Protein AF-A0A9P6NAD2-F1 (afdb_monomer_lite)

Structure (mmCIF, N/CA/C/O backbone):
data_AF-A0A9P6NAD2-F1
#
_entry.id   AF-A0A9P6NAD2-F1
#
loop_
_atom_site.group_PDB
_atom_site.id
_atom_site.type_symbol
_atom_site.label_atom_id
_atom_site.label_alt_id
_atom_site.label_comp_id
_atom_site.label_asym_id
_atom_site.label_entity_id
_atom_site.label_seq_id
_atom_site.pdbx_PDB_ins_code
_atom_site.Cartn_x
_atom_site.Cartn_y
_atom_site.Cartn_z
_atom_site.occupancy
_atom_site.B_iso_or_equiv
_atom_site.auth_seq_id
_atom_site.auth_comp_id
_atom_site.auth_asym_id
_atom_site.auth_atom_id
_atom_site.pdbx_PDB_model_num
ATOM 1 N N . ALA A 1 1 ? -22.336 -1.177 -6.655 1.00 45.62 1 ALA A N 1
ATOM 2 C CA . ALA A 1 1 ? -21.747 0.137 -6.982 1.00 45.62 1 ALA A CA 1
ATOM 3 C C . ALA A 1 1 ? -20.329 -0.100 -7.478 1.00 45.62 1 ALA A C 1
ATOM 5 O O . ALA A 1 1 ? -19.636 -0.886 -6.850 1.00 45.62 1 ALA A O 1
ATOM 6 N N . LEU A 1 2 ? -19.922 0.500 -8.600 1.00 47.75 2 LEU A N 1
ATOM 7 C CA . LEU A 1 2 ? -18.541 0.443 -9.084 1.00 47.75 2 LEU A CA 1
ATOM 8 C C . LEU A 1 2 ? -17.868 1.754 -8.663 1.00 47.75 2 LEU A C 1
ATOM 10 O O . LEU A 1 2 ? -18.229 2.815 -9.167 1.00 47.75 2 LEU A O 1
ATOM 14 N N . ILE A 1 3 ? -16.958 1.705 -7.693 1.00 59.69 3 ILE A N 1
ATOM 15 C CA . ILE A 1 3 ? -16.181 2.884 -7.302 1.00 59.69 3 ILE A CA 1
ATOM 16 C C . ILE A 1 3 ? -14.910 2.865 -8.145 1.00 59.69 3 ILE A C 1
ATOM 18 O O . ILE A 1 3 ? -13.985 2.118 -7.855 1.00 59.69 3 ILE A O 1
ATOM 22 N N . THR A 1 4 ? -14.860 3.670 -9.201 1.00 59.62 4 THR A N 1
ATOM 23 C CA . THR A 1 4 ? -13.610 4.003 -9.899 1.00 59.62 4 THR A CA 1
ATOM 24 C C . THR A 1 4 ? -13.029 5.266 -9.274 1.00 59.62 4 THR A C 1
ATOM 26 O O . THR A 1 4 ? -13.641 6.332 -9.342 1.00 59.62 4 THR A O 1
ATOM 29 N N . ALA A 1 5 ? -11.853 5.163 -8.651 1.00 64.00 5 ALA A N 1
ATOM 30 C CA . ALA A 1 5 ? -11.170 6.311 -8.062 1.00 64.00 5 ALA A CA 1
ATOM 31 C C . ALA A 1 5 ? -10.504 7.149 -9.167 1.00 64.00 5 ALA A C 1
ATOM 33 O O . ALA A 1 5 ? -9.420 6.831 -9.644 1.00 64.00 5 ALA A O 1
ATOM 34 N N . VAL A 1 6 ? -11.163 8.224 -9.604 1.00 66.12 6 VAL A N 1
ATOM 35 C CA . VAL A 1 6 ? -10.698 9.076 -10.711 1.00 66.12 6 VAL A CA 1
ATOM 36 C C . VAL A 1 6 ? -10.053 10.352 -10.153 1.00 66.12 6 VAL A C 1
ATOM 38 O O . VAL A 1 6 ? -10.601 11.447 -10.255 1.00 66.12 6 VAL A O 1
ATOM 41 N N . CYS A 1 7 ? -8.864 10.219 -9.564 1.00 69.44 7 CYS A N 1
ATOM 42 C CA . CYS A 1 7 ? -8.116 11.326 -8.949 1.00 69.44 7 CYS A CA 1
ATOM 43 C C . CYS A 1 7 ? -6.722 11.499 -9.576 1.00 69.44 7 CYS A C 1
ATOM 45 O O . CYS A 1 7 ? -6.286 10.684 -10.391 1.00 69.44 7 CYS A O 1
ATOM 47 N N . ASP A 1 8 ? -6.022 12.577 -9.225 1.00 74.25 8 ASP A N 1
ATOM 48 C CA . ASP A 1 8 ? -4.594 12.714 -9.505 1.00 74.25 8 ASP A CA 1
ATOM 49 C C . ASP A 1 8 ? -3.783 11.654 -8.736 1.00 74.25 8 ASP A C 1
ATOM 51 O O . ASP A 1 8 ? -4.211 11.103 -7.716 1.00 74.25 8 ASP A O 1
ATOM 55 N N . LEU A 1 9 ? -2.591 11.337 -9.246 1.00 74.94 9 LEU A N 1
ATOM 56 C CA . LEU A 1 9 ? -1.769 10.244 -8.725 1.00 74.94 9 LEU A CA 1
ATOM 57 C C . LEU A 1 9 ? -1.390 10.406 -7.230 1.00 74.94 9 LEU A C 1
ATOM 59 O O . LEU A 1 9 ? -1.357 9.404 -6.511 1.00 74.94 9 LEU A O 1
ATOM 63 N N . PRO A 1 10 ? -1.127 11.620 -6.708 1.00 79.19 10 PRO A N 1
ATOM 64 C CA . PRO A 1 10 ? -0.949 11.827 -5.273 1.00 79.19 10 PRO A CA 1
ATOM 65 C C . PRO A 1 10 ? -2.191 11.502 -4.433 1.00 79.19 10 PRO A C 1
ATOM 67 O O . PRO A 1 10 ? -2.059 10.848 -3.394 1.00 79.19 10 PRO A O 1
ATOM 70 N N . ALA A 1 11 ? -3.383 11.941 -4.849 1.00 81.94 11 ALA A N 1
ATOM 71 C CA . ALA A 1 11 ? -4.603 11.711 -4.080 1.00 81.94 11 ALA A CA 1
ATOM 72 C C . ALA A 1 11 ? -5.041 10.248 -4.130 1.00 81.94 11 ALA A C 1
ATOM 74 O O . ALA A 1 11 ? -5.374 9.686 -3.085 1.00 81.94 11 ALA A O 1
ATOM 75 N N . ILE A 1 12 ? -4.966 9.600 -5.300 1.00 83.25 12 ILE A N 1
ATOM 76 C CA . ILE A 1 12 ? -5.367 8.194 -5.426 1.00 83.25 12 ILE A CA 1
ATOM 77 C C . ILE A 1 12 ? -4.508 7.302 -4.529 1.00 83.25 12 ILE A C 1
ATOM 79 O O . ILE A 1 12 ? -5.045 6.472 -3.812 1.00 83.25 12 ILE A O 1
ATOM 83 N N . ARG A 1 13 ? -3.192 7.541 -4.453 1.00 85.75 13 ARG A N 1
ATOM 84 C CA . ARG A 1 13 ? -2.286 6.775 -3.584 1.00 85.75 13 ARG A CA 1
ATOM 85 C C . ARG A 1 13 ? -2.648 6.910 -2.110 1.00 85.75 13 ARG A C 1
ATOM 87 O O . ARG A 1 13 ? -2.677 5.909 -1.404 1.00 85.75 13 ARG A O 1
ATOM 94 N N . LYS A 1 14 ? -2.990 8.118 -1.654 1.00 86.06 14 LYS A N 1
ATOM 95 C CA . LYS A 1 14 ? -3.471 8.333 -0.280 1.00 86.06 14 LYS A CA 1
ATOM 96 C C . LYS A 1 14 ? -4.788 7.604 -0.022 1.00 86.06 14 LYS A C 1
ATOM 98 O O . LYS A 1 14 ? -4.934 7.000 1.034 1.00 86.06 14 LYS A O 1
ATOM 103 N N . LEU A 1 15 ? -5.709 7.645 -0.984 1.00 85.75 15 LEU A N 1
ATOM 104 C CA . LEU A 1 15 ? -7.016 7.002 -0.888 1.00 85.75 15 LEU A CA 1
ATOM 105 C C . LEU A 1 15 ? -6.897 5.473 -0.799 1.00 85.75 15 LEU A C 1
ATOM 107 O O . LEU A 1 15 ? -7.549 4.849 0.033 1.00 85.75 15 LEU A O 1
ATOM 111 N N . ILE A 1 16 ? -6.050 4.869 -1.631 1.00 86.62 16 ILE A N 1
ATOM 112 C CA . ILE A 1 16 ? -5.915 3.406 -1.749 1.00 86.62 16 ILE A CA 1
ATOM 113 C C . ILE A 1 16 ? -4.842 2.820 -0.820 1.00 86.62 16 ILE A C 1
ATOM 115 O O . ILE A 1 16 ? -4.673 1.606 -0.756 1.00 86.62 16 ILE A O 1
ATOM 119 N N . GLY A 1 17 ? -4.123 3.677 -0.090 1.00 89.56 17 GLY A N 1
ATOM 120 C CA . GLY A 1 17 ? -3.113 3.280 0.887 1.00 89.56 17 GLY A CA 1
ATOM 121 C C . GLY A 1 17 ? -1.707 3.058 0.321 1.00 89.56 17 GLY A C 1
ATOM 122 O O . GLY A 1 17 ? -0.838 2.606 1.060 1.00 89.56 17 GLY A O 1
ATOM 123 N N . TYR A 1 18 ? -1.428 3.391 -0.942 1.00 91.12 18 TYR A N 1
ATOM 124 C CA . TYR A 1 18 ? -0.063 3.310 -1.474 1.00 91.12 18 TYR A CA 1
ATOM 125 C C . TYR A 1 18 ? 0.826 4.463 -1.005 1.00 91.12 18 TYR A C 1
ATOM 127 O O . TYR A 1 18 ? 0.400 5.602 -0.788 1.00 91.12 18 TYR A O 1
ATOM 135 N N . ALA A 1 19 ? 2.117 4.165 -0.902 1.00 90.94 19 ALA A N 1
ATOM 136 C CA . ALA A 1 19 ? 3.139 5.135 -0.569 1.00 90.94 19 ALA A CA 1
ATOM 137 C C . ALA A 1 19 ? 3.380 6.156 -1.702 1.00 90.94 19 ALA A C 1
ATOM 139 O O . ALA A 1 19 ? 3.005 5.983 -2.868 1.00 90.94 19 ALA A O 1
ATOM 140 N N . SER A 1 20 ? 4.003 7.278 -1.339 1.00 87.88 20 SER A N 1
ATOM 141 C CA . SER A 1 20 ? 4.285 8.371 -2.271 1.00 87.88 20 SER A CA 1
ATOM 142 C C . SER A 1 20 ? 5.328 7.982 -3.325 1.00 87.88 20 SER A C 1
ATOM 144 O O . SER A 1 20 ? 6.013 6.968 -3.215 1.00 87.88 20 SER A O 1
ATOM 146 N N . HIS A 1 21 ? 5.492 8.829 -4.343 1.00 84.00 21 HIS A N 1
ATOM 147 C CA . HIS A 1 21 ? 6.492 8.624 -5.396 1.00 84.00 21 HIS A CA 1
ATOM 148 C C . HIS A 1 21 ? 7.940 8.561 -4.874 1.00 84.00 21 HIS A C 1
ATOM 150 O O . HIS A 1 21 ? 8.790 7.995 -5.544 1.00 84.00 21 HIS A O 1
ATOM 156 N N . ARG A 1 22 ? 8.221 9.112 -3.682 1.00 86.31 22 ARG A N 1
ATOM 157 C CA . ARG A 1 22 ? 9.558 9.105 -3.056 1.00 86.31 22 ARG A CA 1
ATOM 158 C C . ARG A 1 22 ? 9.807 7.900 -2.148 1.00 86.31 22 ARG A C 1
ATOM 160 O O . ARG A 1 22 ? 10.859 7.813 -1.521 1.00 86.31 22 ARG A O 1
ATOM 167 N N . ALA A 1 23 ? 8.827 7.015 -1.988 1.00 90.06 23 ALA A N 1
ATOM 168 C CA . ALA A 1 23 ? 8.978 5.849 -1.132 1.00 90.06 23 ALA A CA 1
ATOM 169 C C . ALA A 1 23 ? 9.914 4.811 -1.764 1.00 90.06 23 ALA A C 1
ATOM 171 O O . ALA A 1 23 ? 10.049 4.748 -2.982 1.00 90.06 23 ALA A O 1
ATOM 172 N N . LYS A 1 24 ? 10.509 3.941 -0.936 1.00 92.81 24 LYS A N 1
ATOM 173 C CA . LYS A 1 24 ? 11.304 2.802 -1.425 1.00 92.81 24 LYS A CA 1
ATOM 174 C C . LYS A 1 24 ? 10.486 1.948 -2.395 1.00 92.81 24 LYS A C 1
ATOM 176 O O . LYS A 1 24 ? 10.964 1.645 -3.477 1.00 92.81 24 LYS A O 1
ATOM 181 N N . MET A 1 25 ? 9.254 1.617 -2.017 1.00 92.94 25 MET A N 1
ATOM 182 C CA . MET A 1 25 ? 8.266 0.984 -2.886 1.00 92.94 25 MET A CA 1
ATOM 183 C C . MET A 1 25 ? 7.306 2.054 -3.406 1.00 92.94 25 MET A C 1
ATOM 185 O O . MET A 1 25 ? 6.334 2.401 -2.739 1.00 92.94 25 MET A O 1
ATOM 189 N N . PHE A 1 26 ? 7.618 2.621 -4.570 1.00 88.25 26 PHE A N 1
ATOM 190 C CA . PHE A 1 26 ? 6.900 3.773 -5.129 1.00 88.25 26 PHE A CA 1
ATOM 191 C C . PHE A 1 26 ? 5.804 3.392 -6.133 1.00 88.25 26 PHE A C 1
ATOM 193 O O . PHE A 1 26 ? 4.956 4.230 -6.456 1.00 88.25 26 PHE A O 1
ATOM 200 N N . CYS A 1 27 ? 5.859 2.174 -6.678 1.00 87.81 27 CYS A N 1
ATOM 201 C CA . CYS A 1 27 ? 4.984 1.721 -7.751 1.00 87.81 27 CYS A CA 1
ATOM 202 C C . CYS A 1 27 ? 3.743 1.002 -7.202 1.00 87.81 27 CYS A C 1
ATOM 204 O O . CYS A 1 27 ? 3.836 0.171 -6.296 1.00 87.81 27 CYS A O 1
ATOM 206 N N . SER A 1 28 ? 2.586 1.307 -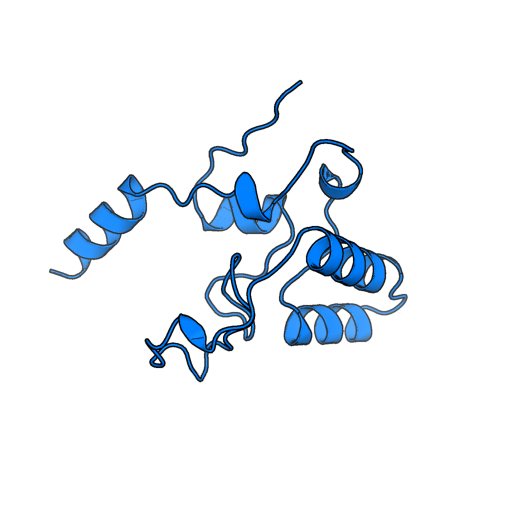7.794 1.00 85.88 28 SER A N 1
ATOM 207 C CA . SER A 1 28 ? 1.301 0.656 -7.502 1.00 85.88 2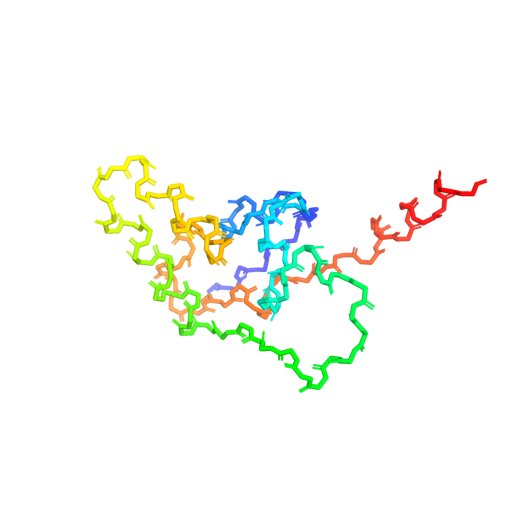8 SER A CA 1
ATOM 208 C C . SER A 1 28 ? 1.117 -0.675 -8.236 1.00 85.88 28 SER A C 1
ATOM 210 O O . SER A 1 28 ? 0.189 -1.405 -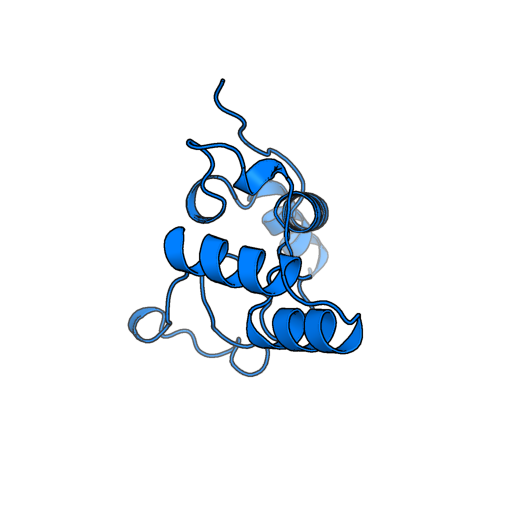7.920 1.00 85.88 28 SER A O 1
ATOM 212 N N . PHE A 1 29 ? 1.997 -1.004 -9.187 1.00 85.94 29 PHE A N 1
ATOM 213 C CA . PHE A 1 29 ? 1.880 -2.200 -10.029 1.00 85.94 29 PHE A CA 1
ATOM 214 C C . PHE A 1 29 ? 2.967 -3.242 -9.765 1.00 85.94 29 PHE A C 1
ATOM 216 O O . PHE A 1 29 ? 2.732 -4.429 -9.956 1.00 85.94 29 PHE A O 1
ATOM 223 N N . CYS A 1 30 ? 4.151 -2.830 -9.308 1.00 90.06 30 CYS A N 1
ATOM 224 C CA . CYS A 1 30 ? 5.276 -3.734 -9.080 1.00 90.06 30 CYS A CA 1
ATOM 225 C C . CYS A 1 30 ? 5.991 -3.454 -7.753 1.00 90.06 30 CYS A C 1
ATOM 227 O O . CYS A 1 30 ? 5.787 -2.418 -7.111 1.00 90.06 30 CYS A O 1
ATOM 229 N N . TYR A 1 31 ? 6.847 -4.395 -7.361 1.00 91.56 31 TYR A N 1
ATOM 230 C CA . TYR A 1 31 ? 7.719 -4.308 -6.186 1.00 91.56 31 TYR A CA 1
ATOM 231 C C . TYR A 1 31 ? 9.143 -3.840 -6.524 1.00 91.56 31 TYR A C 1
ATOM 233 O O . TYR A 1 31 ? 10.069 -4.079 -5.749 1.00 91.56 31 TYR A O 1
ATOM 241 N N . LEU A 1 32 ? 9.342 -3.187 -7.674 1.00 92.44 32 LEU A N 1
ATOM 242 C CA . LEU A 1 32 ? 10.642 -2.622 -8.027 1.00 92.44 32 LEU A CA 1
ATOM 243 C C . LEU A 1 32 ? 10.980 -1.482 -7.048 1.00 92.44 32 LEU A C 1
ATOM 245 O O . LEU A 1 32 ? 10.202 -0.526 -6.926 1.00 92.44 32 LEU A O 1
ATOM 249 N N . PRO A 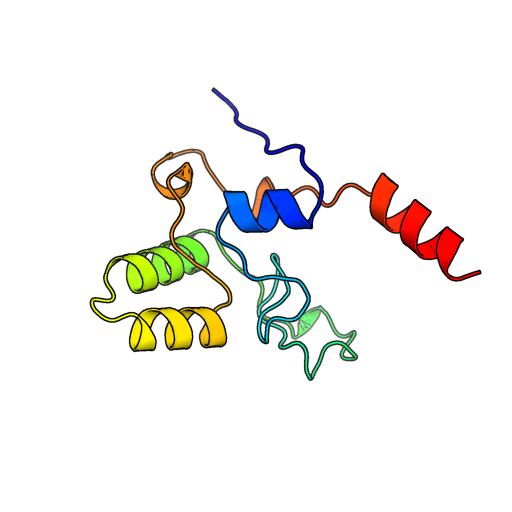1 33 ? 12.111 -1.554 -6.325 1.00 92.25 33 PRO A N 1
ATOM 250 C CA . PRO A 1 33 ? 12.489 -0.495 -5.411 1.00 92.25 33 PRO A CA 1
ATOM 251 C C . PRO A 1 33 ? 12.936 0.746 -6.189 1.00 92.25 33 PRO A C 1
ATOM 253 O O . PRO A 1 33 ? 13.523 0.652 -7.263 1.00 92.25 33 PRO A O 1
ATOM 256 N N . HIS A 1 34 ? 12.745 1.927 -5.604 1.00 89.69 34 HIS A N 1
ATOM 257 C CA . HIS A 1 34 ? 13.133 3.208 -6.202 1.00 89.69 34 HIS A CA 1
ATOM 258 C C . HIS A 1 34 ? 14.624 3.269 -6.583 1.00 89.69 34 HIS A C 1
ATOM 260 O O . HIS A 1 34 ? 14.990 3.948 -7.533 1.00 89.69 34 HIS A O 1
ATOM 266 N N . SER A 1 35 ? 15.496 2.539 -5.880 1.00 91.12 35 SER A N 1
ATOM 267 C CA . SER A 1 35 ? 16.926 2.436 -6.207 1.00 91.12 35 SER A CA 1
ATOM 268 C C . SER A 1 35 ? 17.216 1.711 -7.528 1.00 91.12 35 SER A C 1
ATOM 270 O O . SER A 1 35 ? 18.303 1.863 -8.073 1.00 91.12 35 SER A O 1
ATOM 272 N N . GLN A 1 36 ? 16.273 0.909 -8.023 1.00 89.75 36 GLN A N 1
ATOM 273 C CA . GLN A 1 36 ? 16.384 0.120 -9.254 1.00 89.75 36 GLN A CA 1
ATOM 274 C C . GLN A 1 36 ? 15.425 0.620 -10.340 1.00 89.75 36 GLN A C 1
ATOM 276 O O . GLN A 1 36 ? 15.135 -0.098 -11.284 1.00 89.75 36 GLN A O 1
ATOM 281 N N . ASN A 1 37 ? 14.939 1.860 -10.240 1.00 86.00 37 ASN A N 1
ATOM 282 C CA . ASN A 1 37 ? 14.008 2.449 -11.211 1.00 86.00 37 ASN A CA 1
ATOM 283 C C . ASN A 1 37 ? 14.561 2.576 -12.649 1.00 86.00 37 ASN A C 1
ATOM 285 O O . ASN A 1 37 ? 13.813 2.947 -13.547 1.00 86.00 37 ASN A O 1
ATOM 289 N N . HIS A 1 38 ? 15.854 2.316 -12.845 1.00 87.88 38 HIS A N 1
ATOM 290 C CA . HIS A 1 38 ? 16.538 2.291 -14.134 1.00 87.88 38 HIS A CA 1
ATOM 291 C C . HIS A 1 38 ? 16.493 0.917 -14.811 1.00 87.88 38 HIS A C 1
ATOM 293 O O . HIS A 1 38 ? 16.814 0.825 -15.993 1.00 87.88 38 HIS A O 1
ATOM 299 N N . ASP A 1 39 ? 16.137 -0.149 -14.086 1.00 89.38 39 ASP A N 1
ATOM 300 C CA . ASP A 1 39 ? 15.853 -1.433 -14.714 1.00 89.38 39 ASP A CA 1
ATOM 301 C C . ASP A 1 39 ? 14.606 -1.252 -15.585 1.00 89.38 39 ASP A C 1
ATOM 303 O O . ASP A 1 39 ? 13.595 -0.740 -15.109 1.00 89.38 39 ASP A O 1
ATOM 307 N N . LEU A 1 40 ? 14.708 -1.619 -16.863 1.00 87.12 40 LEU A N 1
ATOM 308 C CA . LEU A 1 40 ? 13.632 -1.550 -17.858 1.00 87.12 40 LEU A CA 1
ATOM 309 C C . LEU A 1 40 ? 13.137 -2.947 -18.261 1.00 87.12 40 LEU A C 1
ATOM 311 O O . LEU A 1 40 ? 12.208 -3.070 -19.062 1.00 87.12 40 LEU A O 1
ATOM 315 N N . ASN A 1 41 ? 13.733 -4.009 -17.713 1.00 89.06 41 ASN A N 1
ATOM 316 C CA . ASN A 1 41 ? 13.358 -5.379 -18.019 1.00 89.06 41 ASN A CA 1
ATOM 317 C C . ASN A 1 41 ? 12.117 -5.802 -17.221 1.00 89.06 41 ASN A C 1
ATOM 319 O O . ASN A 1 41 ? 12.189 -6.568 -16.268 1.00 89.06 41 ASN A O 1
ATOM 323 N N . PHE A 1 42 ? 10.946 -5.335 -17.647 1.00 84.06 42 PHE A N 1
ATOM 324 C CA . PHE A 1 42 ? 9.671 -5.593 -16.971 1.00 84.06 42 PHE A CA 1
ATOM 325 C C . PHE A 1 42 ? 9.324 -7.081 -16.786 1.00 84.06 42 PHE A C 1
ATOM 327 O O . PHE A 1 42 ? 8.497 -7.409 -15.939 1.00 84.06 42 PHE A O 1
ATOM 334 N N . THR A 1 43 ? 9.953 -7.990 -17.540 1.00 88.00 43 THR A N 1
ATOM 335 C CA . THR A 1 43 ? 9.727 -9.440 -17.415 1.00 88.00 43 THR A CA 1
ATOM 336 C C . THR A 1 43 ? 10.281 -10.028 -16.117 1.00 88.00 43 THR A C 1
ATOM 338 O O . THR A 1 43 ? 9.784 -11.049 -15.648 1.00 88.00 43 THR A O 1
ATOM 341 N N . THR A 1 44 ? 11.283 -9.383 -15.512 1.00 87.19 44 THR A N 1
ATOM 342 C CA . THR A 1 44 ? 11.895 -9.831 -14.251 1.00 87.19 44 THR A CA 1
ATOM 343 C C . THR A 1 44 ? 11.199 -9.238 -13.030 1.00 87.19 44 THR A C 1
ATOM 345 O O . THR A 1 44 ? 11.447 -9.665 -11.900 1.00 87.19 44 THR A O 1
ATOM 348 N N . TRP A 1 45 ? 10.323 -8.249 -13.224 1.00 90.00 45 TRP A N 1
ATOM 349 C CA . TRP A 1 45 ? 9.715 -7.530 -12.117 1.00 90.00 45 TRP A CA 1
ATOM 350 C C . TRP A 1 45 ? 8.589 -8.333 -11.494 1.00 90.00 45 TRP A C 1
ATOM 352 O O . TRP A 1 45 ? 7.656 -8.794 -12.153 1.00 90.00 45 TRP A O 1
ATOM 362 N N . ARG A 1 46 ? 8.611 -8.407 -10.166 1.00 91.19 46 ARG A N 1
ATOM 363 C CA . ARG A 1 46 ? 7.485 -8.952 -9.420 1.00 91.19 46 ARG A CA 1
ATOM 364 C C . ARG A 1 46 ? 6.318 -7.965 -9.455 1.00 91.19 46 ARG A C 1
ATOM 366 O O . ARG A 1 46 ? 6.406 -6.873 -8.885 1.00 91.19 46 ARG A O 1
ATOM 373 N N . SER A 1 47 ? 5.226 -8.374 -10.092 1.00 90.00 47 SER A N 1
ATOM 374 C CA . SER A 1 47 ? 3.961 -7.633 -10.094 1.00 90.00 47 SER A CA 1
ATOM 375 C C . SER A 1 47 ? 3.232 -7.766 -8.754 1.00 90.00 47 SER A C 1
ATOM 377 O O . SER A 1 47 ? 3.388 -8.760 -8.039 1.00 90.00 47 SER A O 1
ATOM 379 N N . ARG A 1 48 ? 2.448 -6.747 -8.403 1.00 90.56 48 ARG A N 1
ATOM 380 C CA . ARG A 1 48 ? 1.525 -6.778 -7.266 1.00 90.56 48 ARG A CA 1
ATOM 381 C C . ARG A 1 48 ? 0.275 -7.559 -7.638 1.00 90.56 48 ARG A C 1
ATOM 383 O O . ARG A 1 48 ? -0.175 -7.499 -8.777 1.00 90.56 48 ARG A O 1
ATOM 390 N N . THR A 1 49 ? -0.291 -8.251 -6.659 1.00 91.06 49 THR A N 1
ATOM 391 C CA . THR A 1 49 ? -1.592 -8.911 -6.789 1.00 91.06 49 THR A CA 1
ATOM 392 C C . THR A 1 49 ? -2.548 -8.371 -5.736 1.00 91.06 49 THR A C 1
ATOM 394 O O . THR A 1 49 ? -2.115 -7.793 -4.731 1.00 91.06 49 THR A O 1
ATOM 397 N N . ILE A 1 50 ? -3.849 -8.557 -5.953 1.00 88.81 50 ILE A N 1
ATOM 398 C CA . ILE A 1 50 ? -4.876 -8.157 -4.989 1.00 88.81 50 ILE A CA 1
ATOM 399 C C . ILE A 1 50 ? -4.704 -8.881 -3.648 1.00 88.81 50 ILE A C 1
ATOM 401 O O . ILE A 1 50 ? -4.846 -8.266 -2.591 1.00 88.81 50 ILE A O 1
ATOM 405 N N . GLU A 1 51 ? -4.336 -10.162 -3.674 1.00 90.94 51 GLU A N 1
ATOM 406 C CA . GLU A 1 51 ? -4.086 -10.966 -2.475 1.00 90.94 51 GLU A CA 1
ATOM 407 C C . GLU A 1 51 ? -2.877 -10.430 -1.708 1.00 90.94 51 GLU A C 1
ATOM 409 O O . GLU A 1 51 ? -2.948 -10.256 -0.492 1.00 90.94 51 GLU A O 1
ATOM 414 N N . GLY A 1 52 ? -1.792 -10.108 -2.423 1.00 92.56 52 GLY A N 1
ATOM 415 C CA . GLY A 1 52 ? -0.598 -9.504 -1.836 1.00 92.56 52 GLY A CA 1
ATOM 416 C C . GLY A 1 52 ? -0.903 -8.154 -1.192 1.00 92.56 52 GLY A C 1
ATOM 417 O O . GLY A 1 52 ? -0.554 -7.930 -0.036 1.00 92.56 52 GLY A O 1
ATOM 418 N N . HIS A 1 53 ? -1.631 -7.282 -1.897 1.00 91.94 53 HIS A N 1
ATOM 419 C CA . HIS A 1 53 ? -2.040 -5.979 -1.366 1.00 91.94 53 HIS A CA 1
ATOM 420 C C . HIS A 1 53 ? -2.900 -6.109 -0.105 1.00 91.94 53 HIS A C 1
ATOM 422 O O . HIS A 1 53 ? -2.649 -5.406 0.874 1.00 91.94 53 HIS A O 1
ATOM 428 N N . LYS A 1 54 ? -3.892 -7.011 -0.103 1.00 92.00 54 LYS A N 1
ATOM 429 C CA . LYS A 1 54 ? -4.746 -7.258 1.071 1.00 92.00 54 LYS A CA 1
ATOM 430 C C . LYS A 1 54 ? -3.922 -7.753 2.256 1.00 92.00 54 LYS A C 1
ATOM 432 O O . LYS A 1 54 ? -3.993 -7.150 3.322 1.00 92.00 54 LYS A O 1
ATOM 437 N N . ALA A 1 55 ? -3.069 -8.756 2.050 1.00 94.19 55 ALA A N 1
ATOM 438 C CA . ALA A 1 55 ? -2.209 -9.291 3.102 1.00 94.19 55 ALA A CA 1
ATOM 439 C C . ALA A 1 55 ? -1.268 -8.224 3.696 1.00 94.19 55 ALA A C 1
ATOM 441 O O . ALA A 1 55 ? -1.134 -8.118 4.914 1.00 94.19 55 ALA A O 1
ATOM 442 N N . GLU A 1 56 ? -0.646 -7.395 2.855 1.00 95.06 56 GLU A N 1
ATOM 443 C CA . GLU A 1 56 ? 0.253 -6.313 3.284 1.00 95.06 56 G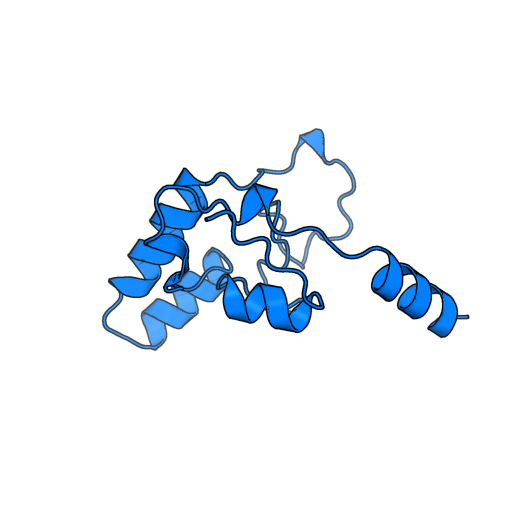LU A CA 1
ATOM 444 C C . GLU A 1 56 ? -0.491 -5.200 4.033 1.00 95.06 56 GLU A C 1
ATOM 446 O O . GLU A 1 56 ? -0.025 -4.707 5.063 1.00 95.06 56 GLU A O 1
ATOM 451 N N . SER A 1 57 ? -1.668 -4.823 3.533 1.00 94.44 57 SER A N 1
ATOM 452 C CA . SER A 1 57 ? -2.568 -3.868 4.178 1.00 94.44 57 SER A CA 1
ATOM 453 C C . SER A 1 57 ? -3.026 -4.367 5.550 1.00 94.44 57 SER A C 1
ATOM 455 O O 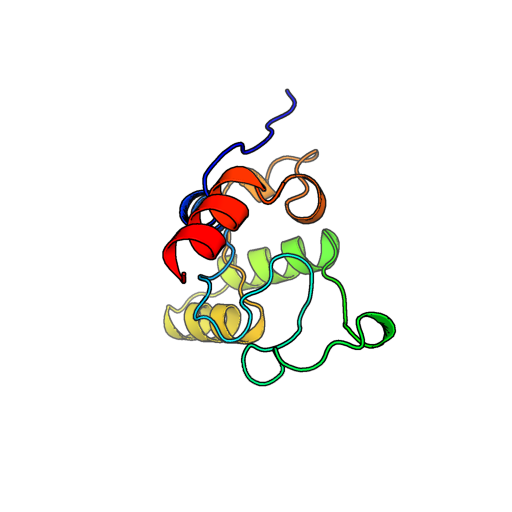. SER A 1 57 ? -3.013 -3.608 6.520 1.00 94.44 57 SER A O 1
ATOM 457 N N . ASP A 1 58 ? -3.413 -5.636 5.653 1.00 94.94 58 ASP A N 1
ATOM 458 C CA . ASP A 1 58 ? -3.900 -6.229 6.898 1.00 94.94 58 ASP A CA 1
ATOM 459 C C . ASP A 1 58 ? -2.772 -6.427 7.910 1.00 94.94 58 ASP A C 1
ATOM 461 O O . ASP A 1 58 ? -2.968 -6.173 9.102 1.00 94.94 58 ASP A O 1
ATOM 465 N N . ALA A 1 59 ? -1.564 -6.768 7.451 1.00 96.06 59 ALA A N 1
ATOM 466 C CA . ALA A 1 59 ? -0.366 -6.757 8.287 1.00 96.06 59 ALA A CA 1
ATOM 467 C C . ALA A 1 59 ? -0.098 -5.351 8.850 1.00 96.06 59 ALA A C 1
ATOM 469 O O . ALA A 1 59 ? 0.188 -5.197 10.038 1.00 96.06 59 ALA A O 1
ATOM 470 N N . TRP A 1 60 ? -0.257 -4.309 8.025 1.00 96.50 60 TRP A N 1
ATOM 471 C CA . TRP A 1 60 ? -0.128 -2.920 8.469 1.00 96.50 60 TRP A CA 1
ATOM 472 C C . TRP A 1 60 ? -1.220 -2.520 9.474 1.00 96.50 60 TRP A C 1
ATOM 474 O O . TRP A 1 60 ? -0.918 -1.859 10.470 1.00 96.50 60 TRP A O 1
ATOM 484 N N . ARG A 1 61 ? -2.476 -2.942 9.256 1.00 95.06 61 ARG A N 1
ATOM 485 C CA . ARG A 1 61 ? -3.611 -2.702 10.173 1.00 95.06 61 ARG A CA 1
ATOM 486 C C . ARG A 1 61 ? -3.380 -3.369 11.530 1.00 95.06 61 ARG A C 1
ATOM 488 O O . ARG A 1 61 ? -3.612 -2.746 12.564 1.00 95.06 61 ARG A O 1
ATOM 495 N N . SER A 1 62 ? -2.910 -4.615 11.506 1.00 96.19 62 SER A N 1
ATOM 496 C CA . SER A 1 62 ? -2.672 -5.456 12.687 1.00 96.19 62 SER A CA 1
ATOM 497 C C . SER A 1 62 ? -1.451 -5.022 13.504 1.00 96.19 62 SER A C 1
ATOM 499 O O . SER A 1 62 ? -1.318 -5.400 14.666 1.00 96.19 62 SER A O 1
ATOM 501 N N . ALA A 1 63 ? -0.552 -4.220 12.925 1.00 96.06 63 ALA A N 1
ATOM 502 C CA . ALA A 1 63 ? 0.607 -3.694 13.634 1.00 96.06 63 ALA A CA 1
ATOM 503 C C . ALA A 1 63 ? 0.188 -2.741 14.769 1.00 96.06 63 ALA A C 1
ATOM 505 O O . ALA A 1 63 ? -0.588 -1.796 14.570 1.00 96.06 63 ALA A O 1
ATOM 506 N N . THR A 1 64 ? 0.746 -2.971 15.959 1.00 95.06 64 THR A N 1
ATOM 507 C CA . THR A 1 64 ? 0.373 -2.270 17.199 1.00 95.06 64 THR A CA 1
ATOM 508 C C . THR A 1 64 ? 1.162 -0.984 17.415 1.00 95.06 64 THR A C 1
ATOM 510 O O . THR A 1 64 ? 0.666 -0.058 18.052 1.00 95.06 64 THR A O 1
ATOM 513 N N . THR A 1 65 ? 2.371 -0.889 16.855 1.00 96.31 65 THR A N 1
ATOM 514 C CA . THR A 1 65 ? 3.251 0.273 17.037 1.00 96.31 65 THR A CA 1
ATOM 515 C C . THR A 1 65 ? 3.411 1.088 15.757 1.00 96.31 65 THR A C 1
ATOM 517 O O . THR A 1 65 ? 3.403 0.557 14.643 1.00 96.31 65 THR A O 1
ATOM 520 N N . HIS A 1 66 ? 3.629 2.397 15.912 1.00 94.62 66 HIS A N 1
ATOM 521 C CA . HIS A 1 66 ? 3.947 3.275 14.782 1.00 94.62 66 HIS A CA 1
ATOM 522 C C . HIS A 1 66 ? 5.233 2.834 14.067 1.00 94.62 66 HIS A C 1
ATOM 524 O O . HIS A 1 66 ? 5.287 2.813 12.841 1.00 94.62 66 HIS A O 1
ATOM 530 N N . ALA A 1 67 ? 6.242 2.394 14.826 1.00 96.44 67 ALA A N 1
ATOM 531 C CA . ALA A 1 67 ? 7.504 1.910 14.275 1.00 96.44 67 ALA A CA 1
ATOM 532 C C . ALA A 1 67 ? 7.318 0.682 13.366 1.00 96.44 67 ALA A C 1
ATOM 534 O O . ALA A 1 67 ? 7.882 0.639 12.273 1.00 96.44 67 ALA A O 1
ATOM 535 N N . GLN A 1 68 ? 6.488 -0.286 13.769 1.00 96.12 68 GLN A N 1
ATOM 536 C CA . GLN A 1 68 ? 6.165 -1.447 12.930 1.00 96.12 68 GLN A CA 1
ATOM 537 C C . GLN A 1 68 ? 5.406 -1.037 11.666 1.00 96.12 68 GLN A C 1
ATOM 539 O O . GLN A 1 68 ? 5.737 -1.494 10.574 1.00 96.12 68 GLN A O 1
ATOM 544 N N . ARG A 1 69 ? 4.428 -0.132 11.783 1.00 95.94 69 ARG A N 1
ATOM 545 C CA . ARG A 1 69 ? 3.695 0.405 10.625 1.00 95.94 69 ARG A CA 1
ATOM 546 C C . ARG A 1 69 ? 4.621 1.100 9.630 1.00 95.94 69 ARG A C 1
ATOM 548 O O . ARG A 1 69 ? 4.469 0.910 8.424 1.00 95.94 69 ARG A O 1
ATOM 555 N N . ASP A 1 70 ? 5.600 1.859 10.112 1.00 95.19 70 ASP A N 1
ATOM 556 C CA . ASP A 1 70 ? 6.597 2.510 9.260 1.00 95.19 70 ASP A CA 1
ATOM 557 C C . ASP A 1 70 ? 7.537 1.504 8.590 1.00 95.19 70 ASP A C 1
ATOM 559 O O . ASP A 1 70 ? 7.894 1.677 7.422 1.00 95.19 70 ASP A O 1
ATOM 563 N N . GLN A 1 71 ? 7.930 0.441 9.295 1.00 95.88 71 GLN A N 1
ATOM 564 C CA . GLN A 1 71 ? 8.736 -0.641 8.722 1.00 95.88 71 GLN A CA 1
ATOM 565 C C . GLN A 1 71 ? 7.979 -1.382 7.618 1.00 95.88 71 GLN A C 1
ATOM 567 O O . GLN A 1 71 ? 8.516 -1.549 6.523 1.00 95.88 71 GLN A O 1
ATOM 572 N N . LEU A 1 72 ? 6.721 -1.754 7.867 1.00 95.94 72 LEU A N 1
ATOM 573 C CA . LEU A 1 72 ? 5.856 -2.408 6.881 1.00 95.94 72 LEU A CA 1
ATOM 574 C C . LEU A 1 72 ? 5.615 -1.507 5.669 1.00 95.94 72 LEU A C 1
ATOM 576 O O . LEU A 1 72 ? 5.745 -1.950 4.528 1.00 95.94 72 LEU A O 1
ATOM 580 N N . LEU A 1 73 ? 5.372 -0.215 5.896 1.00 94.38 73 LEU A N 1
ATOM 581 C CA . LEU A 1 73 ? 5.241 0.755 4.815 1.00 94.38 73 LEU A CA 1
ATOM 582 C C . LEU A 1 73 ? 6.528 0.877 3.988 1.00 94.38 73 LEU A C 1
ATOM 584 O O . LEU A 1 73 ? 6.463 0.972 2.766 1.00 94.38 73 LEU A O 1
ATOM 588 N N . LYS A 1 74 ? 7.705 0.880 4.622 1.00 94.06 74 LYS A N 1
ATOM 589 C CA . LYS A 1 74 ? 8.992 0.918 3.908 1.00 94.06 74 LYS A CA 1
ATOM 590 C C . LYS A 1 74 ? 9.262 -0.370 3.130 1.00 94.06 74 LYS A C 1
ATOM 592 O O . LYS A 1 74 ? 9.889 -0.302 2.073 1.00 94.06 74 LYS A O 1
ATOM 597 N N . ALA A 1 75 ? 8.822 -1.514 3.649 1.00 94.00 75 ALA A N 1
ATOM 598 C CA . ALA A 1 75 ? 9.013 -2.819 3.027 1.00 94.00 75 ALA A CA 1
ATOM 599 C C . ALA A 1 75 ? 8.091 -3.023 1.819 1.00 94.00 75 ALA A C 1
ATOM 601 O O . ALA A 1 75 ? 8.568 -3.395 0.750 1.00 94.00 75 ALA A O 1
ATOM 602 N N . TYR A 1 76 ? 6.799 -2.731 1.980 1.00 93.62 76 TYR A N 1
ATOM 603 C CA . TYR A 1 76 ? 5.762 -3.081 1.007 1.00 93.62 76 TYR A CA 1
ATOM 604 C C . TYR A 1 76 ? 5.169 -1.879 0.277 1.00 93.62 76 TYR A C 1
ATOM 606 O O . TYR A 1 76 ? 4.617 -2.036 -0.806 1.00 93.62 76 TYR A O 1
ATOM 614 N N . GLY A 1 77 ? 5.290 -0.664 0.813 1.00 93.62 77 GLY A N 1
ATOM 615 C CA . GLY A 1 77 ? 4.708 0.539 0.209 1.00 93.62 77 GLY A CA 1
ATOM 616 C C . GLY A 1 77 ? 3.192 0.647 0.362 1.00 93.62 77 GLY A C 1
ATOM 617 O O . GLY A 1 77 ? 2.583 1.424 -0.368 1.00 93.62 77 GLY A O 1
ATOM 618 N N . VAL A 1 78 ? 2.589 -0.113 1.281 1.00 93.69 78 VAL A N 1
ATOM 619 C CA . VAL A 1 78 ? 1.135 -0.191 1.486 1.00 93.69 78 VAL A CA 1
ATOM 620 C C . VAL A 1 78 ? 0.775 0.157 2.931 1.00 93.69 78 VAL A C 1
ATOM 622 O O . VAL A 1 78 ? 1.502 -0.167 3.870 1.00 93.69 78 VAL A O 1
ATOM 625 N N . ARG A 1 79 ? -0.358 0.839 3.091 1.00 94.25 79 ARG A N 1
ATOM 626 C CA . ARG A 1 79 ? -1.077 1.105 4.338 1.00 94.25 79 ARG A CA 1
ATOM 627 C C . ARG A 1 79 ? -2.494 0.575 4.202 1.00 94.25 79 ARG A C 1
ATOM 629 O O . ARG A 1 79 ? -3.009 0.435 3.092 1.00 94.25 79 ARG A O 1
ATOM 636 N N . TRP A 1 80 ? -3.145 0.368 5.337 1.00 94.00 80 TRP A N 1
ATOM 637 C CA . TRP A 1 80 ? -4.555 0.021 5.335 1.00 94.00 80 TRP A CA 1
ATOM 638 C C . TRP A 1 80 ? -5.425 1.195 4.866 1.00 94.00 80 TRP A C 1
ATOM 640 O O . TRP A 1 80 ? -5.203 2.343 5.258 1.00 94.00 80 TRP A O 1
ATOM 650 N N . SER A 1 81 ? -6.426 0.888 4.043 1.00 90.25 81 SER A N 1
ATOM 651 C CA . SER A 1 81 ? -7.491 1.802 3.634 1.00 90.25 81 SER A CA 1
ATOM 652 C C . SER A 1 81 ? -8.840 1.105 3.768 1.00 90.25 81 SER A C 1
ATOM 654 O O . SER A 1 81 ? -8.949 -0.093 3.504 1.00 90.25 81 SER A O 1
ATOM 656 N N . ILE A 1 82 ? -9.875 1.874 4.112 1.00 88.81 82 ILE A N 1
ATOM 657 C CA . ILE A 1 82 ? -11.257 1.392 4.232 1.00 88.81 82 ILE A CA 1
ATOM 658 C C . ILE A 1 82 ? -11.771 0.751 2.935 1.00 88.81 82 ILE A C 1
ATOM 660 O O . ILE A 1 82 ? -12.591 -0.159 2.976 1.00 88.81 82 ILE A O 1
ATOM 664 N N . LEU A 1 83 ? -11.249 1.168 1.775 1.00 86.75 83 LEU A N 1
ATOM 665 C CA . LEU A 1 83 ? -11.645 0.601 0.483 1.00 86.75 83 LEU A CA 1
ATOM 666 C C . LEU A 1 83 ? -11.325 -0.895 0.368 1.00 86.75 83 LEU A C 1
ATOM 668 O O . LEU A 1 83 ? -12.005 -1.598 -0.374 1.00 86.75 83 LEU A O 1
ATOM 672 N N . ASN A 1 84 ? -10.351 -1.402 1.131 1.00 86.81 84 ASN A N 1
ATOM 673 C CA . ASN A 1 84 ? -10.006 -2.824 1.130 1.00 86.81 84 ASN A CA 1
ATOM 674 C C . ASN A 1 84 ? -11.107 -3.712 1.748 1.00 86.81 84 ASN A C 1
ATOM 676 O O . ASN A 1 84 ? -11.082 -4.922 1.535 1.00 86.81 84 ASN A O 1
ATOM 680 N N . GLU A 1 85 ? -12.079 -3.137 2.470 1.00 86.56 85 GLU A N 1
ATOM 681 C CA . GLU A 1 85 ? -13.238 -3.870 3.009 1.00 86.56 85 GLU A CA 1
ATOM 682 C C . GLU A 1 85 ? -14.318 -4.143 1.943 1.00 86.56 85 GLU A C 1
ATOM 684 O O . GLU A 1 85 ? -15.210 -4.966 2.147 1.00 86.56 85 GLU A O 1
ATOM 689 N N . LEU A 1 86 ? -14.238 -3.495 0.776 1.00 86.81 86 LEU A N 1
ATOM 690 C CA . LEU A 1 86 ? -15.170 -3.713 -0.328 1.00 86.81 86 LEU A CA 1
ATOM 691 C C . LEU A 1 86 ? -14.790 -4.982 -1.107 1.00 86.81 86 LEU A C 1
ATOM 693 O O . LEU A 1 86 ? -13.694 -5.091 -1.654 1.00 86.81 86 LEU A O 1
ATOM 697 N N . SER A 1 87 ? -15.721 -5.931 -1.226 1.00 81.81 87 SER A N 1
ATOM 698 C CA . SER A 1 87 ? -15.483 -7.227 -1.888 1.00 81.81 87 SER A CA 1
ATOM 699 C C . SER A 1 87 ? -15.117 -7.121 -3.373 1.00 81.81 87 SER A C 1
ATOM 701 O O . SER A 1 87 ? -14.402 -7.976 -3.887 1.00 81.81 87 SER A O 1
ATOM 703 N N . TYR A 1 88 ? -15.579 -6.067 -4.046 1.00 80.69 88 TYR A N 1
ATOM 704 C CA . TYR A 1 88 ? -15.359 -5.807 -5.471 1.00 80.69 88 TYR A CA 1
ATOM 705 C C . TYR A 1 88 ? -14.179 -4.864 -5.754 1.00 80.69 88 TYR A C 1
ATOM 707 O O . TYR A 1 88 ? -13.928 -4.529 -6.911 1.00 80.69 88 TYR A O 1
ATOM 715 N N . TRP A 1 89 ? -13.496 -4.370 -4.720 1.00 82.44 89 TRP A N 1
ATOM 716 C CA . TRP A 1 89 ? -12.427 -3.392 -4.879 1.00 82.44 89 TRP A CA 1
ATOM 717 C C . TRP A 1 89 ? -11.083 -4.063 -5.180 1.00 82.44 89 TRP A C 1
ATOM 719 O O . TRP A 1 89 ? -10.626 -4.930 -4.434 1.00 82.44 89 TRP A O 1
ATOM 729 N N . ASP A 1 90 ? -10.438 -3.603 -6.253 1.00 82.44 90 ASP A N 1
ATOM 730 C CA . ASP A 1 90 ? -9.096 -4.013 -6.664 1.00 82.44 90 ASP A CA 1
ATOM 731 C C . ASP A 1 90 ? -8.203 -2.798 -7.005 1.00 82.44 90 ASP A C 1
ATOM 733 O O . ASP A 1 90 ? -8.278 -2.245 -8.108 1.00 82.44 90 ASP A O 1
ATOM 737 N N . PRO A 1 91 ? -7.311 -2.364 -6.099 1.00 79.12 91 PRO A N 1
ATOM 738 C CA . PRO A 1 91 ? -6.449 -1.219 -6.351 1.00 79.12 91 PRO A CA 1
ATOM 739 C C . PRO A 1 91 ? -5.418 -1.477 -7.456 1.00 79.12 91 PRO A C 1
ATOM 741 O O . PRO A 1 91 ? -4.888 -0.509 -8.002 1.00 79.12 91 PRO A O 1
ATOM 744 N N . THR A 1 92 ? -5.145 -2.731 -7.829 1.00 76.69 92 THR A N 1
ATOM 745 C CA . THR A 1 92 ? -4.223 -3.044 -8.931 1.00 76.69 92 THR A CA 1
ATOM 746 C C . THR A 1 92 ? -4.856 -2.787 -10.300 1.00 76.69 92 THR A C 1
ATOM 748 O O . THR A 1 92 ? -4.157 -2.359 -11.216 1.00 76.69 92 THR A O 1
ATOM 751 N N . MET A 1 93 ? -6.181 -2.938 -10.422 1.00 72.19 93 MET A N 1
ATOM 752 C CA . MET A 1 93 ? -6.920 -2.693 -11.669 1.00 72.19 93 MET A CA 1
ATOM 753 C C . MET A 1 93 ? -7.609 -1.325 -11.730 1.00 72.19 93 MET A C 1
ATOM 755 O O . MET A 1 93 ? -7.730 -0.744 -12.807 1.00 72.19 93 MET A O 1
ATOM 759 N N . PHE A 1 94 ? -8.045 -0.772 -10.594 1.00 66.19 94 PHE A N 1
ATOM 760 C CA . PHE A 1 94 ? -8.811 0.483 -10.565 1.00 66.19 94 PHE A CA 1
ATOM 761 C C . PHE A 1 94 ? -7.952 1.748 -10.411 1.00 66.19 94 PHE A C 1
ATOM 763 O O . PHE A 1 94 ? -8.484 2.860 -10.466 1.00 66.19 94 PHE A O 1
ATOM 770 N N . THR A 1 95 ? -6.628 1.616 -10.274 1.00 63.84 95 THR A N 1
ATOM 771 C CA . THR A 1 95 ? -5.696 2.757 -10.276 1.00 63.84 95 THR A CA 1
ATOM 772 C C . THR A 1 95 ? -5.315 3.117 -11.713 1.00 63.84 95 THR A C 1
ATOM 774 O O . THR A 1 95 ? -4.218 2.818 -12.181 1.00 63.84 95 THR A O 1
ATOM 777 N N . VAL A 1 96 ? -6.220 3.770 -12.442 1.00 61.25 96 VAL A N 1
ATOM 778 C CA . VAL A 1 96 ? -5.908 4.285 -13.784 1.00 61.25 96 VAL A CA 1
ATOM 779 C C . VAL A 1 96 ? -5.008 5.512 -13.641 1.00 61.25 96 VAL A C 1
ATOM 781 O O . VAL A 1 96 ? -5.446 6.578 -13.203 1.00 61.25 96 VAL A O 1
ATOM 784 N N . VAL A 1 97 ? -3.732 5.378 -14.013 1.00 61.53 97 VAL A N 1
ATOM 785 C CA . VAL A 1 97 ? -2.818 6.523 -14.116 1.00 61.53 97 VAL A CA 1
ATOM 786 C C . VAL A 1 97 ? -3.351 7.441 -15.212 1.00 61.53 97 VAL A C 1
ATOM 788 O O . VAL A 1 97 ? -3.303 7.100 -16.390 1.00 61.53 97 VAL A O 1
ATOM 791 N N . LYS A 1 98 ? -3.890 8.607 -14.835 1.00 55.09 98 LYS A N 1
ATOM 792 C CA . LYS A 1 98 ? -4.387 9.582 -15.812 1.00 55.09 98 LYS A CA 1
ATOM 793 C C . LYS A 1 98 ? -3.232 10.071 -16.704 1.00 55.09 98 LYS A C 1
ATOM 795 O O . LYS A 1 98 ? -2.330 10.735 -16.185 1.00 55.09 98 LYS A O 1
ATOM 800 N N . PRO A 1 99 ? -3.274 9.846 -18.031 1.00 51.06 99 PRO A N 1
ATOM 801 C CA . PRO A 1 99 ? -2.213 10.280 -18.943 1.00 51.06 99 PRO A CA 1
ATOM 802 C C . PRO A 1 99 ? -2.114 11.809 -19.050 1.00 51.06 99 PRO A C 1
ATOM 804 O O . PRO A 1 99 ? -1.041 12.331 -19.328 1.00 51.06 99 PRO A O 1
ATOM 807 N N . MET A 1 100 ? -3.194 12.546 -18.763 1.00 54.28 100 MET A N 1
ATOM 808 C CA . MET A 1 100 ? -3.209 14.015 -18.839 1.00 54.28 100 MET A CA 1
ATOM 809 C C . MET A 1 100 ? -2.143 14.694 -17.963 1.00 54.28 100 MET A C 1
ATOM 811 O O . MET A 1 100 ? -1.477 15.618 -18.423 1.00 54.28 100 MET A O 1
ATOM 815 N N . HIS A 1 101 ? -1.953 14.249 -16.714 1.00 52.62 101 HIS A N 1
ATOM 816 C CA . HIS A 1 101 ? -0.952 14.857 -15.821 1.00 52.62 101 HIS A CA 1
ATOM 817 C C . HIS A 1 101 ? 0.469 14.368 -16.100 1.00 52.62 101 HIS A C 1
ATOM 819 O O . HIS A 1 101 ? 1.420 15.103 -15.846 1.00 52.62 101 HIS A O 1
ATOM 825 N N . LEU A 1 102 ? 0.614 13.163 -16.658 1.00 58.03 102 LEU A N 1
ATOM 826 C CA . LEU A 1 102 ? 1.896 12.686 -17.166 1.00 58.03 102 LEU A CA 1
ATOM 827 C C . LEU A 1 102 ? 2.364 13.571 -18.331 1.00 58.03 102 LEU A C 1
ATOM 829 O O . LEU A 1 102 ? 3.490 14.057 -18.313 1.00 58.03 102 LEU A O 1
ATOM 833 N N . LEU A 1 103 ? 1.469 13.854 -19.282 1.00 56.38 103 LEU A N 1
ATOM 834 C CA . LEU A 1 103 ? 1.772 14.661 -20.464 1.00 56.38 103 LEU A CA 1
ATOM 835 C C . LEU A 1 103 ? 2.099 16.120 -20.108 1.00 56.38 103 LEU A C 1
ATOM 837 O O . LEU A 1 103 ? 3.083 16.666 -20.596 1.00 56.38 103 LEU A O 1
ATOM 841 N N . SER A 1 104 ? 1.325 16.740 -19.208 1.00 57.25 104 SER A N 1
ATOM 842 C CA . SER A 1 104 ? 1.610 18.107 -18.745 1.00 57.25 104 SER A CA 1
ATOM 843 C C . SER A 1 104 ? 2.916 18.196 -17.955 1.00 57.25 104 SER A C 1
ATOM 845 O O . SER A 1 104 ? 3.621 19.193 -18.074 1.00 57.25 104 SER A O 1
ATOM 847 N N . GLY A 1 105 ? 3.248 17.165 -17.167 1.00 58.34 105 GLY A N 1
ATOM 848 C CA . GLY A 1 105 ? 4.540 17.068 -16.496 1.00 58.34 105 GLY A CA 1
ATOM 849 C C . GLY A 1 105 ? 5.673 17.049 -17.516 1.00 58.34 105 GLY A C 1
ATOM 850 O O . GLY A 1 105 ? 6.540 17.911 -17.458 1.00 58.34 105 GLY A O 1
ATOM 851 N N . MET A 1 106 ? 5.622 16.144 -18.498 1.00 57.19 106 MET A N 1
ATOM 852 C CA . MET A 1 106 ? 6.632 16.041 -19.563 1.00 57.19 106 MET A CA 1
ATOM 853 C C . MET A 1 106 ? 6.819 17.349 -20.347 1.00 57.19 106 MET A C 1
ATOM 855 O O . MET A 1 106 ? 7.950 17.707 -20.650 1.00 57.19 106 MET A O 1
ATOM 859 N N . LEU A 1 107 ? 5.736 18.084 -20.622 1.00 56.66 107 LEU A N 1
ATOM 860 C CA . LEU A 1 107 ? 5.792 19.380 -21.309 1.00 56.66 107 LEU A CA 1
ATOM 861 C C . LEU A 1 107 ? 6.404 20.503 -20.462 1.00 56.66 107 LEU A C 1
ATOM 863 O O . LEU A 1 107 ? 6.933 21.443 -21.029 1.00 56.66 107 LEU A O 1
ATOM 867 N N . SER A 1 108 ? 6.344 20.419 -19.129 1.00 54.97 108 SER A N 1
ATOM 868 C CA . SER A 1 108 ? 6.947 21.419 -18.228 1.00 54.97 108 SER A CA 1
ATOM 869 C C . SER A 1 108 ? 8.447 21.220 -17.966 1.00 54.97 108 SER A C 1
ATOM 871 O O . SER A 1 108 ? 9.066 22.059 -17.316 1.00 54.97 108 SER A O 1
ATOM 873 N N . TRP A 1 109 ? 9.021 20.103 -18.432 1.00 50.25 109 TRP A N 1
ATOM 874 C CA . TRP A 1 109 ? 10.464 19.818 -18.374 1.00 50.25 109 TRP A CA 1
ATOM 875 C C . TRP A 1 109 ? 11.217 20.242 -19.650 1.00 50.25 109 TRP A C 1
ATOM 877 O O . TRP A 1 109 ? 12.436 20.078 -19.709 1.00 50.25 109 TRP A O 1
ATOM 887 N N . HIS A 1 110 ? 10.504 20.783 -20.641 1.00 41.62 110 HIS A N 1
ATOM 888 C CA . HIS A 1 110 ? 11.039 21.463 -21.822 1.00 41.62 110 HIS A CA 1
ATOM 889 C C . HIS A 1 110 ? 10.682 22.949 -21.770 1.00 41.62 110 HIS A C 1
ATOM 891 O O . HIS A 1 110 ? 11.473 23.739 -22.330 1.00 41.62 110 HIS A O 1
#

Foldseek 3Di:
DDDQDPDAPVVLCVQQFFADCPALQHDLFFRHGPVRPVDPPCVPTHTDDQVNQLVLQVQLVPDPDPVSNVVSCNRHRGHHHPQNVDPPDDSNPSVPNPVVVVVVVVVVVD

Radius of gyration: 14.62 Å; chains: 1; bounding box: 39×32×39 Å

Sequence (110 aa):
ALITAVCDLPAIRKLIGYASHRAKMFCSFCYLPHSQNHDLNFTTWRSRTIEGHKAESDAWRSATTHAQRDQLLKAYGVRWSILNELSYWDPTMFTVVKPMHLLSGMLSWH

pLDDT: mean 82.34, std 14.55, range [41.62, 96.5]

Secondary structure (DSSP, 8-state):
--------HHHHHHHHTBPPTTSSB--SSB--BGGGTT---GGGS-B--HHHHHHHHHHHHH--SHHHHHHHHHHH-B---GGGG-TT--HHHH----HHHHHHHHHHT-

Organism: NCBI:txid708437